Protein AF-A0A1M5F7W7-F1 (afdb_monomer)

pLDDT: mean 71.42, std 11.8, range [47.84, 88.44]

Mean predicted aligned error: 11.69 Å

Radius of gyration: 16.96 Å; Cα contacts (8 Å, |Δi|>4): 25; chains: 1; bounding box: 33×26×45 Å

Solvent-accessible surface area (backbone atoms only — not comparable to full-atom values): 3993 Å² total; per-residue (Å²): 120,69,70,60,56,51,54,51,47,54,49,52,25,54,53,48,43,54,51,50,41,53,52,30,53,74,7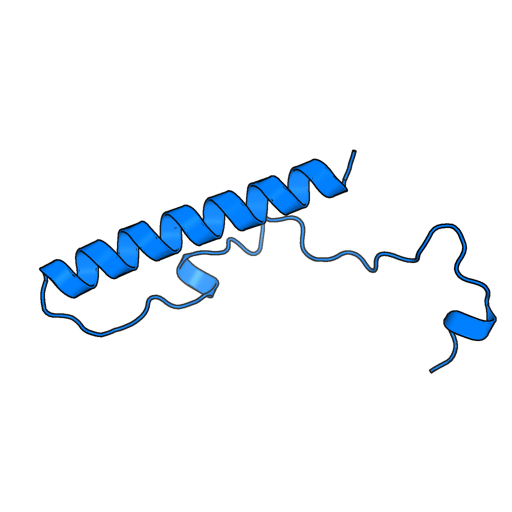1,73,38,86,66,74,78,56,69,71,83,43,44,55,83,85,83,38,84,66,88,66,86,80,71,58,96,82,63,50,78,76,76,72,57,132

Sequence (62 aa):
MQLIVRKKNKQIANRKFRKLTKQNVQQGDEGLPEVREVSN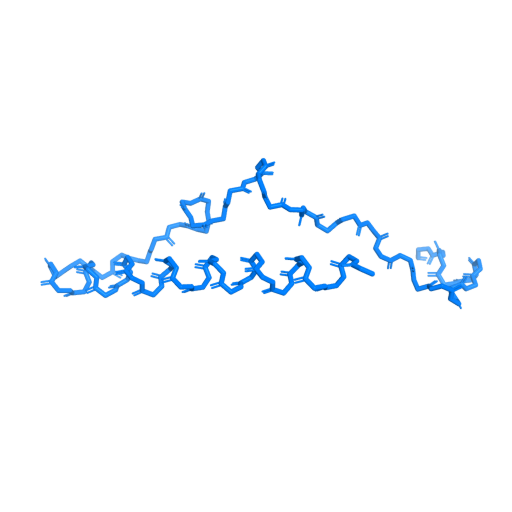VWTFDKDEKIYYKNMTEKDLRK

Secondary structure (DSSP, 8-state):
-HHHHHHHHHHHHHHHHHHHHHHHHHTT--PPPPHHHHS-TTTS--------TT--GGGG--

Structure (mmCIF, N/CA/C/O backbone):
data_AF-A0A1M5F7W7-F1
#
_entry.id   AF-A0A1M5F7W7-F1
#
loop_
_atom_site.group_PDB
_atom_site.id
_atom_site.type_symbol
_atom_site.label_atom_id
_atom_site.label_alt_id
_atom_site.label_comp_id
_atom_site.label_asym_id
_atom_site.label_entity_id
_atom_site.label_seq_id
_atom_site.pdbx_PDB_ins_code
_atom_site.Cartn_x
_atom_site.Cartn_y
_atom_site.Cartn_z
_atom_site.occupancy
_atom_site.B_iso_or_equiv
_atom_site.auth_seq_id
_atom_site.auth_comp_id
_atom_site.auth_asym_id
_atom_site.auth_atom_id
_atom_site.pdbx_PDB_model_num
ATOM 1 N N . MET A 1 1 ? 15.700 3.098 -16.688 1.00 49.72 1 MET A N 1
ATOM 2 C CA . MET A 1 1 ? 14.900 4.080 -15.916 1.00 49.72 1 MET A CA 1
ATOM 3 C C . MET A 1 1 ? 13.473 3.606 -15.581 1.00 49.72 1 MET A C 1
ATOM 5 O O . MET A 1 1 ? 12.984 3.986 -14.527 1.00 49.72 1 MET A O 1
ATOM 9 N N . GLN A 1 2 ? 12.835 2.717 -16.358 1.00 47.84 2 GLN A N 1
ATOM 10 C CA . GLN A 1 2 ? 11.449 2.243 -16.117 1.00 47.84 2 GLN A CA 1
ATOM 11 C C . GLN A 1 2 ? 11.231 1.401 -14.831 1.00 47.84 2 GLN A C 1
ATOM 13 O O . GLN A 1 2 ? 10.191 1.509 -14.186 1.00 47.84 2 GLN A O 1
ATOM 18 N N . LEU A 1 3 ? 12.217 0.609 -14.378 1.00 53.72 3 LEU A N 1
ATOM 19 C CA . LEU A 1 3 ? 12.073 -0.235 -13.171 1.00 53.72 3 LEU A CA 1
ATOM 20 C C . LEU A 1 3 ? 11.892 0.562 -11.863 1.00 53.72 3 LEU A C 1
ATOM 22 O O . LEU A 1 3 ? 11.220 0.099 -10.939 1.00 53.72 3 LEU A O 1
ATOM 26 N N . ILE A 1 4 ? 12.477 1.761 -11.783 1.00 59.94 4 ILE A N 1
ATOM 27 C CA . ILE A 1 4 ? 12.407 2.624 -10.593 1.00 59.94 4 ILE A CA 1
ATOM 28 C C . ILE A 1 4 ? 10.983 3.166 -10.421 1.00 59.94 4 ILE A C 1
ATOM 30 O O . ILE A 1 4 ? 10.451 3.159 -9.310 1.00 59.94 4 ILE A O 1
ATOM 34 N N . VAL A 1 5 ? 10.342 3.560 -11.525 1.00 64.94 5 VAL A N 1
ATOM 35 C CA . VAL A 1 5 ? 8.975 4.100 -11.530 1.00 64.94 5 VAL A CA 1
ATOM 36 C C . VAL A 1 5 ? 7.971 3.033 -11.085 1.00 64.94 5 VAL A C 1
ATOM 38 O O . VAL A 1 5 ? 7.197 3.261 -10.155 1.00 64.94 5 VAL A O 1
ATOM 41 N N . ARG A 1 6 ? 8.077 1.806 -11.614 1.00 66.50 6 ARG A N 1
ATOM 42 C CA . ARG A 1 6 ? 7.225 0.670 -11.210 1.00 66.50 6 ARG A CA 1
ATOM 43 C C . ARG A 1 6 ? 7.353 0.334 -9.724 1.00 66.50 6 ARG A C 1
ATOM 45 O O . ARG A 1 6 ? 6.351 0.102 -9.044 1.00 66.50 6 ARG A O 1
ATOM 52 N N . LYS A 1 7 ? 8.582 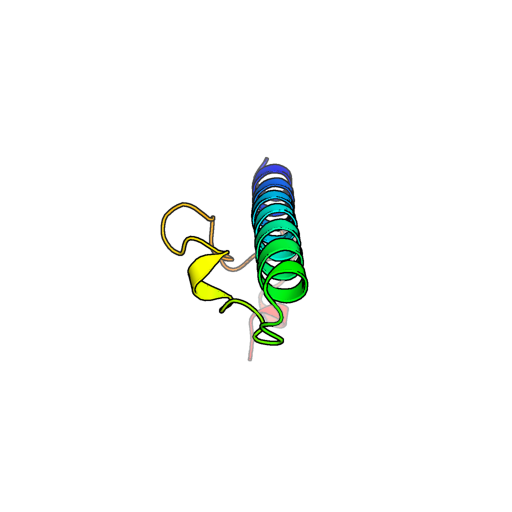0.313 -9.197 1.00 74.56 7 LYS A N 1
ATOM 53 C CA . LYS A 1 7 ? 8.829 0.048 -7.770 1.00 74.56 7 LYS A CA 1
ATOM 54 C C . LYS A 1 7 ? 8.189 1.128 -6.892 1.00 74.56 7 LYS A C 1
ATOM 56 O O . LYS A 1 7 ? 7.572 0.793 -5.882 1.00 74.56 7 LYS A O 1
ATOM 61 N N . LYS A 1 8 ? 8.262 2.394 -7.312 1.00 77.12 8 LYS A N 1
ATOM 62 C CA . LYS A 1 8 ? 7.639 3.534 -6.626 1.00 77.12 8 LYS A CA 1
ATOM 63 C C . LYS A 1 8 ? 6.106 3.451 -6.644 1.00 77.12 8 LYS A C 1
ATOM 65 O O . LYS A 1 8 ? 5.487 3.633 -5.600 1.00 77.12 8 LYS A O 1
ATOM 70 N N . ASN A 1 9 ? 5.502 3.064 -7.768 1.00 79.50 9 ASN A N 1
ATOM 71 C CA . ASN A 1 9 ? 4.051 2.864 -7.884 1.00 79.50 9 ASN A CA 1
ATOM 72 C C . ASN A 1 9 ? 3.557 1.740 -6.958 1.00 79.50 9 ASN A C 1
ATOM 74 O O . ASN A 1 9 ? 2.628 1.944 -6.175 1.00 79.50 9 ASN A O 1
ATOM 78 N N . LYS A 1 10 ? 4.245 0.586 -6.940 1.00 79.81 10 LYS A N 1
ATOM 79 C CA . LYS A 1 10 ? 3.941 -0.513 -5.999 1.00 79.81 10 LYS A CA 1
ATOM 80 C C . LYS A 1 10 ? 4.047 -0.068 -4.537 1.00 79.81 10 LYS A C 1
ATOM 82 O O . LYS A 1 10 ? 3.201 -0.422 -3.721 1.00 79.81 10 LYS A O 1
ATOM 87 N N . GLN A 1 11 ? 5.059 0.734 -4.200 1.00 83.06 11 GLN A N 1
ATOM 88 C CA . GLN A 1 11 ? 5.212 1.287 -2.851 1.00 83.06 11 GLN A CA 1
ATOM 89 C C . GLN A 1 11 ? 4.070 2.240 -2.475 1.00 83.06 11 GLN A C 1
ATOM 91 O O . GLN A 1 11 ? 3.559 2.153 -1.358 1.00 83.06 11 GLN A O 1
ATOM 96 N N . ILE A 1 12 ? 3.644 3.118 -3.389 1.00 84.00 12 ILE A N 1
ATOM 97 C CA . ILE A 1 12 ? 2.540 4.060 -3.154 1.00 84.00 12 ILE A CA 1
ATOM 98 C C . ILE A 1 12 ? 1.222 3.312 -2.928 1.00 84.00 12 ILE A C 1
ATOM 100 O O . ILE A 1 12 ? 0.545 3.587 -1.934 1.00 84.00 12 ILE A O 1
ATOM 104 N N . ALA A 1 13 ? 0.887 2.338 -3.783 1.00 83.69 13 ALA A N 1
ATOM 105 C CA . ALA A 1 13 ? -0.316 1.526 -3.596 1.00 83.69 13 ALA A CA 1
ATOM 106 C C . ALA A 1 13 ? -0.279 0.772 -2.262 1.00 83.69 13 ALA A C 1
ATOM 108 O O . ALA A 1 13 ? -1.201 0.899 -1.465 1.00 83.69 13 ALA A O 1
ATOM 109 N N . ASN A 1 14 ? 0.817 0.081 -1.940 1.00 85.62 14 ASN A N 1
ATOM 110 C CA . ASN A 1 14 ? 0.916 -0.660 -0.678 1.00 85.62 14 ASN A CA 1
ATOM 111 C C . ASN A 1 14 ? 0.816 0.249 0.556 1.00 85.62 14 ASN A C 1
ATOM 113 O O . ASN A 1 14 ? 0.217 -0.130 1.562 1.00 85.62 14 ASN A O 1
ATOM 117 N N . ARG A 1 15 ? 1.375 1.465 0.494 1.00 88.12 15 ARG A N 1
ATOM 118 C CA . ARG A 1 15 ? 1.250 2.453 1.575 1.00 88.12 15 ARG A CA 1
ATOM 119 C C . ARG A 1 15 ? -0.201 2.890 1.763 1.00 88.12 15 ARG A C 1
ATOM 121 O O . ARG A 1 15 ? -0.661 2.980 2.900 1.00 88.12 15 ARG A O 1
ATOM 128 N N . LYS A 1 16 ? -0.911 3.162 0.667 1.00 86.31 16 LYS A N 1
ATOM 129 C CA . LYS A 1 16 ? -2.316 3.580 0.698 1.00 86.31 16 LYS A CA 1
ATOM 130 C C . LYS A 1 16 ? -3.224 2.437 1.171 1.00 86.31 16 LYS A C 1
ATOM 132 O O . LYS A 1 16 ? -4.066 2.685 2.026 1.00 86.31 16 LYS A O 1
ATOM 137 N N . PHE A 1 17 ? -2.961 1.202 0.730 1.00 86.44 17 PHE 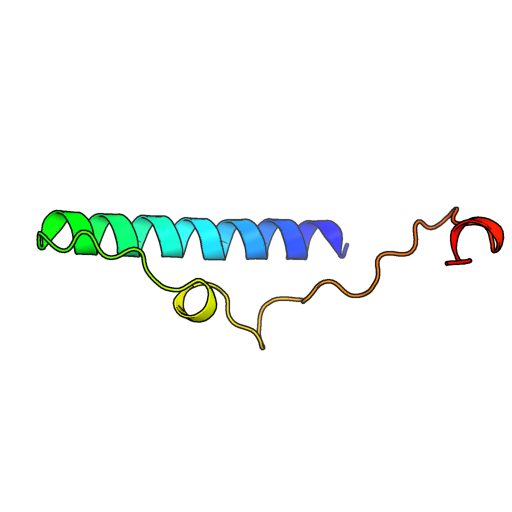A N 1
ATOM 138 C CA . PHE A 1 17 ? -3.660 -0.010 1.174 1.00 86.44 17 PHE A CA 1
ATOM 139 C C . PHE A 1 17 ? -3.588 -0.142 2.693 1.00 86.44 17 PHE A C 1
ATOM 141 O O . PHE A 1 17 ? -4.603 -0.109 3.373 1.00 86.44 17 PHE A O 1
ATOM 148 N N . ARG A 1 18 ? -2.367 -0.153 3.245 1.00 86.88 18 ARG A N 1
ATOM 149 C CA . ARG A 1 18 ? -2.143 -0.280 4.693 1.00 86.88 18 ARG A CA 1
ATOM 150 C C . ARG A 1 18 ? -2.822 0.822 5.498 1.00 86.88 18 ARG A C 1
ATOM 152 O O . ARG A 1 18 ? -3.297 0.561 6.598 1.00 86.88 18 ARG A O 1
ATOM 159 N N . LYS A 1 19 ? -2.839 2.054 4.979 1.00 88.44 19 LYS A N 1
ATOM 160 C CA . LYS A 1 19 ? -3.492 3.181 5.653 1.00 88.44 19 LYS A CA 1
ATOM 161 C C . LYS A 1 19 ? -5.003 2.966 5.740 1.00 88.44 19 LYS A C 1
ATOM 163 O O . LYS A 1 19 ? -5.543 3.104 6.830 1.00 88.44 19 LYS A O 1
ATOM 168 N N . LEU A 1 20 ? -5.640 2.607 4.626 1.00 85.69 20 LEU A N 1
ATOM 169 C CA . LEU A 1 20 ? -7.080 2.346 4.564 1.00 85.69 20 LEU A CA 1
ATOM 170 C C . LEU A 1 20 ? -7.461 1.137 5.419 1.00 85.69 20 LEU A C 1
ATOM 172 O O . LEU A 1 20 ? -8.321 1.259 6.276 1.00 85.69 20 LEU A O 1
ATOM 176 N N . THR A 1 21 ? -6.737 0.020 5.301 1.00 86.50 21 THR A N 1
ATOM 177 C CA . THR A 1 21 ? -6.975 -1.162 6.141 1.00 86.50 21 THR A CA 1
ATOM 178 C C . THR A 1 21 ? -6.869 -0.830 7.628 1.00 86.50 21 THR A C 1
ATOM 180 O O . THR A 1 21 ? -7.710 -1.249 8.410 1.00 86.50 21 THR A O 1
ATOM 183 N N . LYS A 1 22 ? -5.871 -0.035 8.043 1.00 87.62 22 LYS A N 1
ATOM 184 C CA . LYS A 1 22 ? -5.749 0.385 9.447 1.00 87.62 22 LYS A CA 1
ATOM 185 C C . LYS A 1 22 ? -6.941 1.236 9.900 1.00 87.62 22 LYS A C 1
ATOM 187 O O . LYS A 1 22 ? -7.368 1.091 11.039 1.00 87.62 22 LYS A O 1
ATOM 192 N N . GLN A 1 23 ? -7.437 2.126 9.042 1.00 87.06 23 GLN A N 1
ATOM 193 C CA . GLN A 1 23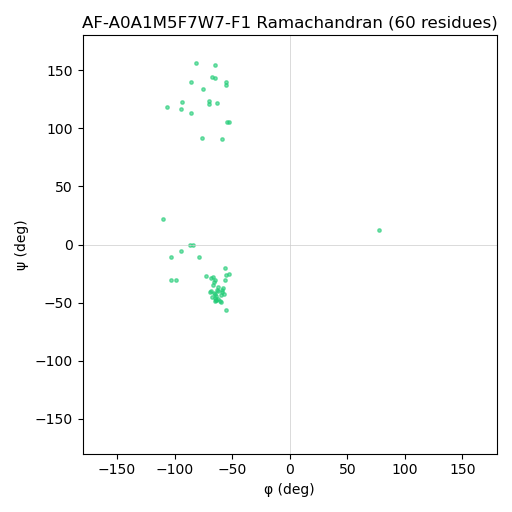 ? -8.599 2.965 9.344 1.00 87.06 23 GLN A CA 1
ATOM 194 C C . GLN A 1 23 ? -9.879 2.128 9.461 1.00 87.06 23 GLN A C 1
ATOM 196 O O . GLN A 1 23 ? -10.581 2.276 10.455 1.00 87.06 23 GLN A O 1
ATOM 201 N N . ASN A 1 24 ? -10.111 1.198 8.532 1.00 85.69 24 ASN A N 1
ATOM 202 C CA . ASN A 1 24 ? -11.264 0.294 8.557 1.00 85.69 24 ASN A CA 1
ATOM 203 C C . ASN A 1 24 ? -11.258 -0.575 9.823 1.00 85.69 24 ASN A C 1
ATOM 205 O O . ASN A 1 24 ? -12.225 -0.573 10.578 1.00 85.69 24 ASN A O 1
ATOM 209 N N . VAL A 1 25 ? -10.113 -1.192 10.146 1.00 86.50 25 VAL A N 1
ATOM 210 C CA . VAL A 1 25 ? -9.954 -1.994 11.372 1.00 86.50 25 VAL A CA 1
ATOM 211 C C . VAL A 1 25 ? -10.215 -1.162 12.633 1.00 86.50 25 VAL A C 1
ATOM 213 O O . VAL A 1 25 ? -10.845 -1.644 13.567 1.00 86.50 25 VAL A O 1
ATOM 216 N N . GLN A 1 26 ? -9.772 0.101 12.677 1.00 87.06 26 GLN A N 1
ATOM 217 C CA . GLN A 1 26 ? -10.072 1.001 13.801 1.00 87.06 26 GLN A CA 1
ATOM 218 C C . GLN A 1 26 ? -11.558 1.362 13.909 1.00 87.06 26 GLN A C 1
ATOM 220 O O . GLN A 1 26 ? -12.028 1.646 15.007 1.00 87.06 26 GLN A O 1
ATOM 225 N N . GLN A 1 27 ? -12.283 1.367 12.794 1.00 86.38 27 GLN A N 1
ATOM 226 C CA . GLN A 1 27 ? -13.721 1.628 12.740 1.00 86.38 27 GLN A CA 1
ATOM 227 C C . GLN A 1 27 ? -14.566 0.364 12.971 1.00 86.38 27 GLN A C 1
ATOM 229 O O . GLN A 1 27 ? -15.789 0.460 12.999 1.00 86.38 27 GLN A O 1
ATOM 234 N N . GLY A 1 28 ? -13.931 -0.796 13.183 1.00 83.44 28 GLY A N 1
ATOM 235 C CA . GLY A 1 28 ? -14.616 -2.080 13.352 1.00 83.44 28 GLY A CA 1
ATOM 236 C C . GLY A 1 28 ? -15.112 -2.688 12.039 1.00 83.44 28 GLY A C 1
ATOM 237 O O . GLY A 1 28 ? -15.898 -3.628 12.071 1.00 83.44 28 GLY A O 1
ATOM 238 N N . ASP A 1 29 ? -14.664 -2.156 10.900 1.00 80.00 29 ASP A N 1
ATOM 239 C CA . ASP A 1 29 ? -14.961 -2.691 9.578 1.00 80.00 29 ASP A CA 1
ATOM 240 C C . ASP A 1 29 ? -13.828 -3.634 9.143 1.00 80.00 29 ASP A C 1
ATOM 242 O O . ASP A 1 29 ? -12.6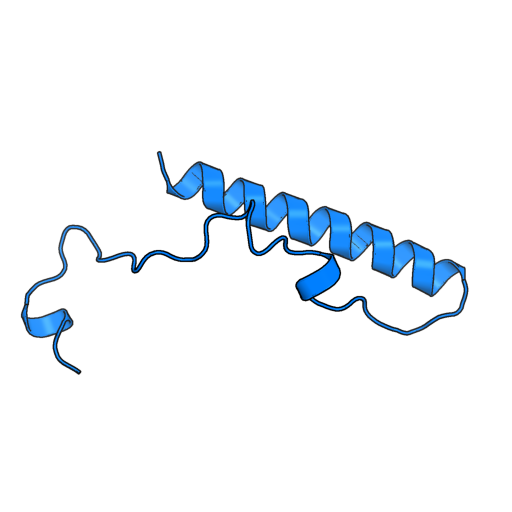65 -3.238 9.004 1.00 80.00 29 ASP A O 1
ATOM 246 N N . GLU A 1 30 ? -14.159 -4.909 8.957 1.00 76.38 30 GLU A N 1
ATOM 247 C CA . GLU A 1 30 ? -13.213 -5.945 8.528 1.00 76.38 30 GLU A CA 1
ATOM 248 C C . GLU A 1 30 ? -13.038 -5.980 6.997 1.00 76.38 30 GLU A C 1
ATOM 250 O O . GLU A 1 30 ? -12.240 -6.762 6.471 1.00 76.38 30 GLU A O 1
ATOM 255 N N . GLY A 1 31 ? -13.745 -5.110 6.265 1.00 75.31 31 GLY A N 1
ATOM 256 C CA . GLY A 1 31 ? -13.646 -4.983 4.817 1.00 75.31 31 GLY A CA 1
ATOM 257 C C . GLY A 1 31 ? -12.257 -4.540 4.346 1.00 75.31 31 GLY A C 1
ATOM 258 O O . GLY A 1 31 ? -11.761 -3.458 4.687 1.00 75.31 31 GLY A O 1
ATOM 259 N N . LEU A 1 32 ? -11.626 -5.360 3.499 1.00 75.94 32 LEU A N 1
ATOM 260 C CA . LEU A 1 32 ? -10.415 -4.968 2.780 1.00 75.94 32 LEU A CA 1
ATOM 261 C C . LEU A 1 32 ? -10.774 -4.021 1.621 1.00 75.94 32 LEU A C 1
ATOM 263 O O . LEU A 1 32 ? -11.677 -4.336 0.848 1.00 75.94 32 LEU A O 1
ATOM 267 N N . PRO A 1 33 ? -10.046 -2.901 1.450 1.00 76.69 33 PRO A N 1
ATOM 268 C CA . PRO A 1 33 ? -10.290 -1.968 0.354 1.00 76.69 33 PRO A CA 1
ATOM 269 C C . PRO A 1 33 ? -10.001 -2.619 -1.002 1.00 76.69 33 PRO A C 1
ATOM 271 O O . PRO A 1 33 ? -9.042 -3.389 -1.152 1.00 76.69 33 PRO A O 1
ATOM 274 N N . GLU A 1 34 ? -10.806 -2.288 -2.010 1.00 76.12 34 GLU A N 1
ATOM 275 C CA . GLU A 1 34 ? -10.648 -2.870 -3.339 1.00 76.12 34 GLU A CA 1
ATOM 276 C C . GLU A 1 34 ? -9.339 -2.407 -3.987 1.00 76.12 34 GLU A C 1
ATOM 278 O O . GLU A 1 34 ? -8.930 -1.248 -3.905 1.00 76.12 34 GLU A O 1
ATOM 283 N N . VAL A 1 35 ? -8.691 -3.294 -4.746 1.00 67.88 35 VAL A N 1
ATOM 284 C CA . VAL A 1 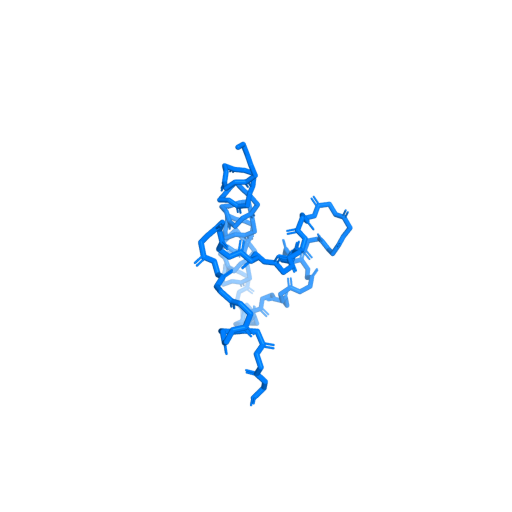35 ? -7.425 -2.982 -5.436 1.00 67.88 35 VAL A CA 1
ATOM 285 C C . VAL A 1 35 ? -7.558 -1.755 -6.355 1.00 67.88 35 VAL A C 1
ATOM 287 O O . VAL A 1 35 ? -6.601 -0.990 -6.506 1.00 67.88 35 VAL A O 1
ATOM 290 N N . ARG A 1 36 ? -8.748 -1.519 -6.925 1.00 65.44 36 ARG A N 1
ATOM 291 C CA . ARG A 1 36 ? -9.067 -0.347 -7.761 1.00 65.44 36 ARG A CA 1
ATOM 292 C C . ARG A 1 36 ? -9.090 0.977 -6.994 1.00 65.44 36 ARG A C 1
ATOM 294 O O . ARG A 1 36 ? -8.767 2.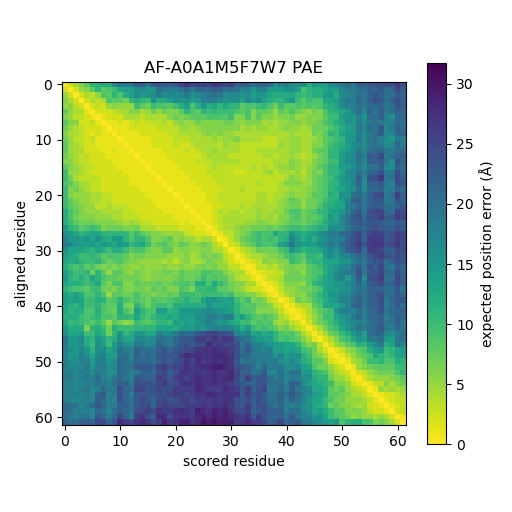007 -7.575 1.00 65.44 36 ARG A O 1
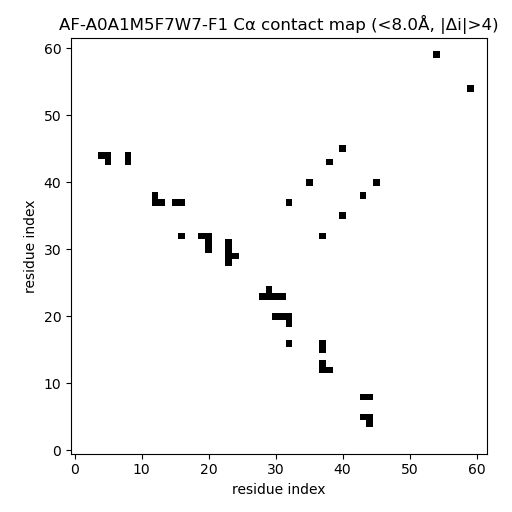ATOM 301 N N . GLU A 1 37 ? -9.409 0.970 -5.704 1.00 64.75 37 GLU A N 1
ATOM 302 C CA . GLU A 1 37 ? -9.389 2.178 -4.864 1.00 64.75 37 GLU A CA 1
ATOM 303 C C . GLU A 1 37 ? -7.956 2.629 -4.554 1.00 64.75 37 GLU A C 1
ATOM 305 O O . GLU A 1 37 ? -7.660 3.810 -4.311 1.00 64.75 37 GLU A O 1
ATOM 310 N N . VAL A 1 38 ? -7.035 1.666 -4.558 1.00 67.56 38 VAL A N 1
ATOM 311 C CA . VAL A 1 38 ? -5.664 1.861 -4.096 1.00 67.56 38 VAL A CA 1
ATOM 312 C C . VAL A 1 38 ? -4.667 2.005 -5.246 1.00 67.56 38 VAL A C 1
ATOM 314 O O . VAL A 1 38 ? -3.682 2.737 -5.117 1.00 67.56 38 VAL A O 1
ATOM 317 N N . SER A 1 39 ? -4.937 1.367 -6.384 1.00 65.31 39 SER A N 1
ATOM 318 C CA . SER A 1 39 ? -4.138 1.474 -7.605 1.00 65.31 39 SER A CA 1
ATOM 319 C C . SER A 1 39 ? -4.867 2.318 -8.651 1.00 65.31 39 SER A C 1
ATOM 321 O O . SER A 1 39 ? -5.961 1.984 -9.096 1.00 65.31 39 SER A O 1
ATOM 323 N N . ASN A 1 40 ? -4.268 3.444 -9.045 1.00 70.19 40 ASN A N 1
ATOM 324 C CA . ASN A 1 40 ? -4.860 4.298 -10.069 1.00 70.19 40 ASN A CA 1
ATOM 325 C C . ASN A 1 40 ? -4.449 3.799 -11.458 1.00 70.19 40 ASN A C 1
ATOM 327 O O . ASN A 1 40 ? -3.293 3.904 -11.853 1.00 70.19 40 ASN A O 1
ATOM 331 N N . VAL A 1 41 ? -5.435 3.303 -12.199 1.00 61.75 41 VAL A N 1
ATOM 332 C CA . VAL A 1 41 ? -5.330 2.746 -13.555 1.00 61.75 41 VAL A CA 1
ATOM 333 C C . VAL A 1 41 ? -4.700 3.718 -14.570 1.00 61.75 41 VAL A C 1
ATOM 335 O O . VAL A 1 41 ? -4.131 3.253 -15.553 1.00 61.75 41 VAL A O 1
ATOM 338 N N . TRP A 1 42 ? -4.799 5.032 -14.343 1.00 57.31 42 TRP A N 1
ATOM 339 C CA . TRP A 1 42 ? -4.339 6.084 -15.260 1.00 57.31 42 TRP A CA 1
ATOM 340 C C . TRP A 1 42 ? -2.976 6.674 -14.905 1.00 57.31 42 TRP A C 1
ATOM 342 O O . TRP A 1 42 ? -2.263 7.125 -15.793 1.00 57.31 42 TRP A O 1
ATOM 352 N N . THR A 1 43 ? -2.617 6.706 -13.619 1.00 62.69 43 THR A N 1
ATOM 353 C CA . THR A 1 43 ? -1.345 7.303 -13.167 1.00 62.69 43 THR A CA 1
ATOM 354 C C . THR A 1 43 ? -0.284 6.271 -12.821 1.00 62.69 43 THR A C 1
ATOM 356 O O . THR A 1 43 ? 0.873 6.626 -12.604 1.00 62.69 43 THR A O 1
ATOM 359 N N . PHE A 1 44 ? -0.660 4.997 -12.736 1.00 66.00 44 PHE A N 1
ATOM 360 C CA . PHE A 1 44 ? 0.291 3.919 -12.559 1.00 66.00 44 PHE A CA 1
ATOM 361 C C . PHE A 1 44 ? 0.630 3.385 -13.939 1.00 66.00 44 PHE A C 1
ATOM 363 O O . PHE A 1 44 ? -0.264 2.925 -14.647 1.00 66.00 44 PHE A O 1
ATOM 370 N N . ASP A 1 45 ? 1.918 3.398 -14.283 1.00 61.75 45 ASP A N 1
ATOM 371 C CA . ASP A 1 45 ? 2.425 2.648 -15.429 1.00 61.75 45 ASP A CA 1
ATOM 372 C C . ASP A 1 45 ? 1.973 1.193 -15.269 1.00 61.75 45 ASP A C 1
ATOM 374 O O . ASP A 1 45 ? 2.460 0.463 -14.393 1.00 61.75 45 ASP A O 1
ATOM 378 N N . LYS A 1 46 ? 0.971 0.797 -16.060 1.00 57.41 46 LYS A N 1
ATOM 379 C CA . LYS A 1 46 ? 0.595 -0.606 -16.199 1.00 57.41 46 LYS A CA 1
ATOM 380 C C . LYS A 1 46 ? 1.760 -1.327 -16.848 1.00 57.41 46 LYS A C 1
ATOM 382 O O . LYS A 1 46 ? 2.560 -0.719 -17.552 1.00 57.41 46 LYS A O 1
ATOM 387 N N . ASP A 1 47 ? 1.842 -2.624 -16.592 1.00 54.56 47 ASP A N 1
ATOM 388 C CA . ASP A 1 47 ? 2.842 -3.490 -17.197 1.00 54.56 47 ASP A CA 1
ATOM 389 C C . ASP A 1 47 ? 2.708 -3.437 -18.731 1.00 54.56 47 ASP A C 1
ATOM 391 O O . ASP A 1 47 ? 1.960 -4.203 -19.337 1.00 54.56 47 ASP A O 1
ATOM 395 N N . GLU A 1 48 ? 3.429 -2.523 -19.380 1.00 54.41 48 GLU A N 1
ATOM 396 C CA . GLU A 1 48 ? 3.843 -2.722 -20.761 1.00 54.41 48 GLU A CA 1
ATOM 397 C C . GLU A 1 48 ? 4.591 -4.057 -20.801 1.00 54.41 48 GLU A C 1
ATOM 399 O O . GLU A 1 48 ? 5.321 -4.393 -19.862 1.00 54.41 48 GLU A O 1
ATOM 404 N N . LYS A 1 49 ? 4.372 -4.861 -21.849 1.00 55.72 49 LYS A N 1
ATOM 405 C CA . LYS A 1 49 ? 5.043 -6.157 -22.001 1.00 55.72 49 LYS A CA 1
ATOM 406 C C . LYS A 1 49 ? 6.554 -5.938 -21.910 1.00 55.72 49 LYS A C 1
ATOM 408 O O . LYS A 1 49 ? 7.167 -5.420 -22.839 1.00 55.72 49 LYS A O 1
ATOM 413 N N . ILE A 1 50 ? 7.150 -6.325 -20.782 1.00 54.12 50 ILE A N 1
ATOM 414 C CA . ILE A 1 50 ? 8.599 -6.292 -20.607 1.00 54.12 50 ILE A CA 1
ATOM 415 C C . ILE A 1 50 ? 9.139 -7.485 -21.383 1.00 54.12 50 ILE A C 1
ATOM 417 O O . ILE A 1 50 ? 9.228 -8.596 -20.863 1.00 54.12 50 ILE A O 1
ATOM 421 N N . TYR A 1 51 ? 9.476 -7.253 -22.644 1.00 55.41 51 TYR A N 1
ATOM 422 C CA . TYR A 1 51 ? 10.342 -8.157 -23.375 1.00 55.41 51 TYR A CA 1
ATOM 423 C C . TYR A 1 51 ? 11.741 -8.018 -22.773 1.00 55.41 51 TYR A C 1
ATOM 425 O O . TYR A 1 51 ? 12.289 -6.913 -22.705 1.00 55.41 51 TYR A O 1
ATOM 433 N N . TYR A 1 52 ? 12.310 -9.114 -22.266 1.00 57.16 52 TYR A N 1
ATOM 434 C CA . TYR A 1 52 ? 13.712 -9.098 -21.858 1.00 57.16 52 TYR A CA 1
ATOM 435 C C . TYR A 1 52 ? 14.544 -8.647 -23.061 1.00 57.16 52 TYR A C 1
ATOM 437 O O . TYR A 1 52 ? 14.308 -9.094 -24.178 1.00 57.16 52 TYR A O 1
ATOM 445 N N . LYS A 1 53 ? 15.536 -7.774 -22.849 1.00 60.69 53 LYS A N 1
ATOM 446 C CA . LYS A 1 53 ? 16.383 -7.253 -23.939 1.00 60.69 53 LYS A CA 1
ATOM 447 C C . LYS A 1 53 ? 17.076 -8.370 -24.748 1.00 60.69 53 LYS A C 1
ATOM 449 O O . LYS A 1 53 ? 17.461 -8.141 -25.885 1.00 60.69 53 LYS A O 1
ATOM 454 N N . ASN A 1 54 ? 17.182 -9.565 -24.160 1.00 69.25 54 ASN A N 1
ATOM 455 C CA . ASN A 1 54 ? 17.749 -10.775 -24.753 1.00 69.25 54 ASN A CA 1
ATOM 456 C C . ASN A 1 54 ? 16.688 -11.854 -25.058 1.00 69.25 54 ASN A C 1
ATOM 458 O O . ASN A 1 54 ? 17.033 -13.029 -25.099 1.00 69.25 54 ASN A O 1
ATOM 462 N N . MET A 1 55 ? 15.403 -11.508 -25.197 1.00 66.50 55 MET A N 1
ATOM 463 C CA . MET A 1 55 ? 14.401 -12.476 -25.658 1.00 66.50 55 MET A CA 1
ATOM 464 C C . MET A 1 55 ? 14.643 -12.791 -27.126 1.00 66.50 55 MET A C 1
ATOM 466 O O . MET A 1 55 ? 14.642 -11.904 -27.980 1.00 66.50 55 MET A O 1
ATOM 470 N N . THR A 1 56 ? 14.828 -14.069 -27.412 1.00 73.75 56 THR A N 1
ATOM 471 C CA . THR A 1 56 ? 14.903 -14.587 -28.773 1.00 73.75 56 THR A CA 1
ATOM 472 C C . THR A 1 56 ? 13.493 -14.769 -29.336 1.00 73.75 56 THR A C 1
ATOM 474 O O . THR A 1 56 ? 12.541 -14.984 -28.589 1.00 73.75 56 THR A O 1
ATOM 477 N N . GLU A 1 57 ? 13.332 -14.766 -30.665 1.00 69.62 57 GLU A N 1
ATOM 478 C CA . GLU A 1 57 ? 12.038 -15.059 -31.320 1.00 69.62 57 GLU A CA 1
ATOM 479 C C . GLU A 1 57 ? 11.405 -16.384 -30.869 1.00 69.62 57 GLU A C 1
ATOM 481 O O . GLU A 1 57 ? 10.187 -16.545 -30.922 1.00 69.62 57 GLU A O 1
ATOM 486 N N . LYS A 1 58 ? 12.226 -17.333 -30.408 1.00 69.62 58 LYS A N 1
ATOM 487 C CA . LYS A 1 58 ? 11.774 -18.610 -29.848 1.00 69.62 58 LYS A CA 1
ATOM 488 C C . LYS A 1 58 ? 11.011 -18.440 -28.529 1.00 69.62 58 LYS A C 1
ATOM 490 O O . LYS A 1 58 ? 10.033 -19.147 -28.328 1.00 69.62 58 LYS A O 1
ATOM 495 N N . ASP A 1 59 ? 11.395 -17.470 -27.700 1.00 61.28 59 ASP A N 1
ATOM 496 C CA . ASP A 1 59 ? 10.772 -17.171 -26.400 1.00 61.28 59 ASP A CA 1
ATOM 497 C C . ASP A 1 59 ? 9.465 -16.369 -26.545 1.00 61.28 59 ASP A C 1
ATOM 499 O O . ASP A 1 59 ? 8.729 -16.168 -25.581 1.00 61.28 59 ASP A O 1
ATOM 503 N N . LEU A 1 60 ? 9.190 -15.873 -27.758 1.00 66.50 60 LEU A N 1
ATOM 504 C CA . LEU A 1 60 ? 7.994 -15.109 -28.118 1.00 66.50 60 LEU A CA 1
ATOM 505 C C . LEU A 1 60 ? 6.870 -15.974 -28.701 1.00 66.50 60 LEU A C 1
ATOM 507 O O . LEU A 1 60 ? 5.784 -15.455 -28.969 1.00 66.50 60 LEU A O 1
ATOM 511 N N . ARG A 1 61 ? 7.112 -17.271 -28.927 1.00 69.69 61 ARG A N 1
ATOM 512 C CA . ARG A 1 61 ? 6.087 -18.199 -29.417 1.00 69.69 61 ARG A CA 1
ATOM 513 C C . ARG A 1 61 ? 5.282 -18.746 -28.238 1.00 69.69 61 ARG A C 1
ATOM 515 O O . ARG A 1 61 ? 5.823 -18.964 -27.161 1.00 69.69 61 ARG A O 1
ATOM 522 N N . LYS A 1 62 ? 3.975 -18.863 -28.459 1.00 59.19 62 LYS A N 1
ATOM 523 C CA . LYS A 1 62 ? 2.970 -19.237 -27.461 1.00 59.19 62 LYS A CA 1
ATOM 524 C C . LYS A 1 62 ? 3.118 -20.685 -27.007 1.00 59.19 62 LYS A C 1
ATOM 526 O O . LYS A 1 62 ? 3.449 -21.517 -27.880 1.00 59.19 62 LYS A O 1
#

Organism: NCBI:txid1484053

Foldseek 3Di:
DVVVLQVVQVVQLVVQQVVVCVVCVVVVHNDRDDSCVRHPPPPRPDDDPPDPPPDDVVNVDD